Protein AF-A0A6S7IC21-F1 (afdb_monomer_lite)

Foldseek 3Di:
DDDDPDDDDDDPPDPADWDFQDKDDQDPFWIFTKIAHPDPPRAIWTWIWGGDPDDDIDIDIDHCPDDDDDDVDDDDDDDDHDPVD

InterPro domains:
  IPR015943 WD40/YVTN repeat-like-containing domain superfamily [G3DSA:2.130.10.10] (1-85)

Organism: Paramuricea clavata (NCBI:txid317549)

Secondary structure (DSSP, 8-state):
--------PPPTT--S-EEEEEEEEEETTEEEEEEEESSTT--EEEEEEE--SSS--EEEEE-SSS-----S----------TT-

pLDDT: mean 88.07, std 9.68, range [59.47, 97.44]

Sequence (85 aa):
DFQRKKEIPTPTILQNPSQVSDLVWISTFQFGVAYTECDDSDTSYLIIINSPKNGPTSYEMFDDVYYGMGEDREPCFYLKHLAEW

Radius of gyration: 13.98 Å; chains: 1; bounding box: 30×35×42 Å

Structure (mmCIF, N/CA/C/O backbone):
data_AF-A0A6S7IC21-F1
#
_entry.id   AF-A0A6S7IC21-F1
#
loop_
_atom_site.group_PDB
_atom_site.id
_atom_site.type_symbol
_atom_site.label_atom_id
_atom_site.label_alt_id
_atom_site.label_comp_id
_atom_site.label_asym_id
_atom_site.label_entity_id
_atom_site.label_seq_id
_atom_site.pdbx_PDB_ins_code
_atom_site.Cartn_x
_atom_site.Cartn_y
_atom_site.Cartn_z
_atom_site.occupancy
_atom_site.B_iso_or_equiv
_atom_site.auth_seq_id
_atom_site.auth_comp_id
_atom_site.auth_asym_id
_atom_site.auth_atom_id
_atom_site.pdbx_PDB_model_num
ATOM 1 N N . ASP A 1 1 ? -17.733 19.602 6.069 1.00 76.50 1 ASP A N 1
ATOM 2 C CA . ASP A 1 1 ? -16.284 19.881 6.075 1.00 76.50 1 ASP A CA 1
ATOM 3 C C . ASP A 1 1 ? -15.492 18.631 6.399 1.00 76.50 1 ASP A C 1
ATOM 5 O O . ASP A 1 1 ? -15.743 18.000 7.421 1.00 76.50 1 ASP A O 1
ATOM 9 N N . PHE A 1 2 ? -14.569 18.244 5.518 1.00 85.00 2 PHE A N 1
ATOM 10 C CA . PHE A 1 2 ? -13.639 17.148 5.783 1.00 85.00 2 PHE A CA 1
ATOM 11 C C . PHE A 1 2 ? -12.404 17.694 6.502 1.00 85.00 2 PHE A C 1
ATOM 13 O O . PHE A 1 2 ? -11.832 18.698 6.088 1.00 85.00 2 PHE A O 1
ATOM 20 N N . GLN A 1 3 ? -11.988 17.030 7.580 1.00 93.00 3 GLN A N 1
ATOM 21 C CA . GLN A 1 3 ? -10.770 17.367 8.313 1.00 93.00 3 GLN A CA 1
ATOM 22 C C . GLN A 1 3 ? -9.757 16.240 8.159 1.00 93.00 3 GLN A C 1
ATOM 24 O O . GLN A 1 3 ? -10.051 15.087 8.484 1.00 93.00 3 GLN A O 1
ATOM 29 N N . ARG A 1 4 ? -8.546 16.580 7.707 1.00 90.38 4 ARG A N 1
ATOM 30 C CA . ARG A 1 4 ? -7.428 15.636 7.627 1.00 90.38 4 ARG A CA 1
ATOM 31 C C . ARG A 1 4 ? -7.117 15.089 9.022 1.00 90.38 4 ARG A C 1
ATOM 33 O O . ARG A 1 4 ? -6.731 15.844 9.911 1.00 90.38 4 ARG A O 1
ATOM 40 N N . LYS A 1 5 ? -7.281 13.777 9.208 1.00 89.88 5 LYS A N 1
ATOM 41 C CA . LYS A 1 5 ? -7.019 13.097 10.489 1.00 89.88 5 LYS A CA 1
ATOM 42 C C . LYS A 1 5 ? -5.564 12.682 10.659 1.00 89.88 5 LYS A C 1
ATOM 44 O O . LYS A 1 5 ? -5.041 12.764 11.766 1.00 89.88 5 LYS A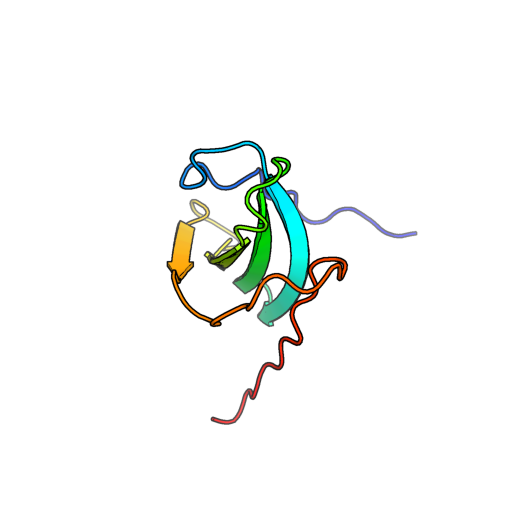 O 1
ATOM 49 N N . LYS A 1 6 ? -4.938 12.212 9.584 1.00 90.25 6 LYS A N 1
ATOM 50 C CA . LYS A 1 6 ? -3.565 11.718 9.581 1.00 90.25 6 LYS A CA 1
ATOM 51 C C . LYS A 1 6 ? -2.977 11.881 8.188 1.00 90.25 6 LYS A C 1
ATOM 53 O O . LYS A 1 6 ? -3.709 11.853 7.204 1.00 90.25 6 LYS A O 1
ATOM 58 N N . GLU A 1 7 ? -1.671 12.065 8.143 1.00 92.88 7 GLU A N 1
ATOM 59 C CA . GLU A 1 7 ? -0.864 12.034 6.932 1.00 92.88 7 GLU A CA 1
ATOM 60 C C . GLU A 1 7 ? 0.216 10.978 7.159 1.00 92.88 7 GLU A C 1
ATOM 62 O O . GLU A 1 7 ? 0.840 10.953 8.223 1.00 92.88 7 GLU A O 1
ATOM 67 N N . IL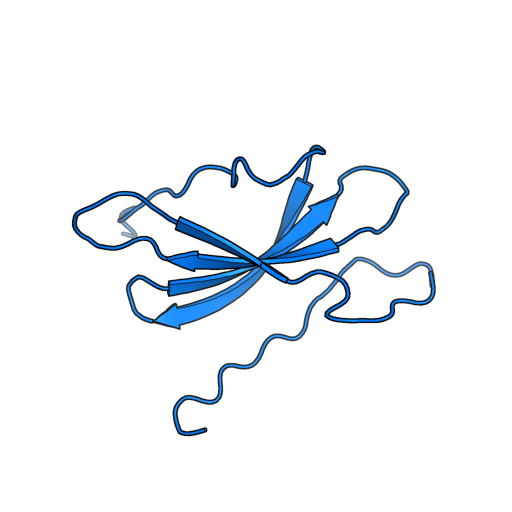E A 1 8 ? 0.358 10.056 6.211 1.00 93.69 8 ILE A N 1
ATOM 68 C CA . ILE A 1 8 ? 1.363 8.997 6.253 1.00 93.69 8 ILE A CA 1
ATOM 69 C C . ILE A 1 8 ? 2.374 9.333 5.152 1.00 93.69 8 ILE A C 1
ATOM 71 O O . ILE A 1 8 ? 1.958 9.446 3.999 1.00 93.69 8 ILE A O 1
ATOM 75 N N . PRO A 1 9 ? 3.659 9.549 5.487 1.00 91.94 9 PRO A N 1
ATOM 76 C CA . PRO A 1 9 ? 4.674 9.850 4.485 1.00 91.94 9 PRO A CA 1
ATOM 77 C C . PRO A 1 9 ? 4.956 8.624 3.612 1.00 91.94 9 PRO A C 1
ATOM 79 O O . PRO A 1 9 ? 4.655 7.493 3.997 1.00 91.94 9 PRO A O 1
ATOM 82 N N . THR A 1 10 ? 5.587 8.849 2.460 1.00 91.44 10 THR A N 1
ATOM 83 C CA . THR A 1 10 ? 6.058 7.772 1.584 1.00 91.44 10 THR A CA 1
ATOM 84 C C . THR A 1 10 ? 6.917 6.768 2.371 1.00 91.44 10 THR A C 1
ATOM 86 O O . THR A 1 10 ? 7.829 7.190 3.092 1.00 91.44 10 THR A O 1
ATOM 89 N N . PRO A 1 11 ? 6.642 5.454 2.265 1.00 93.75 11 PRO A N 1
ATOM 90 C CA . PRO A 1 11 ? 7.427 4.419 2.927 1.00 93.75 11 PRO A CA 1
ATOM 91 C C . PRO A 1 11 ? 8.909 4.496 2.550 1.00 93.75 11 PRO A C 1
AT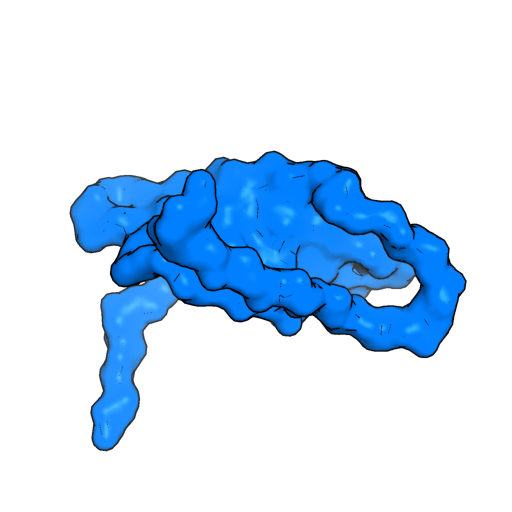OM 93 O O . PRO A 1 11 ? 9.259 4.480 1.375 1.00 93.75 11 PRO A O 1
ATOM 96 N N . THR A 1 12 ? 9.799 4.506 3.544 1.00 90.94 12 THR A N 1
ATOM 97 C CA . THR A 1 12 ? 11.260 4.562 3.325 1.00 90.94 12 THR A CA 1
ATOM 98 C C . THR A 1 12 ? 11.845 3.274 2.741 1.00 90.94 12 THR A C 1
ATOM 100 O O . THR A 1 12 ? 13.024 3.236 2.416 1.00 90.94 12 THR A O 1
ATOM 103 N N . ILE A 1 13 ? 11.044 2.206 2.678 1.00 91.69 13 ILE A N 1
ATOM 104 C CA . ILE A 1 13 ? 11.408 0.915 2.081 1.00 91.69 13 ILE A CA 1
ATOM 105 C C . ILE A 1 13 ? 11.372 0.954 0.544 1.00 91.69 13 ILE A C 1
ATOM 107 O O . ILE A 1 13 ? 11.981 0.102 -0.096 1.00 91.69 13 ILE A O 1
ATOM 111 N N . LEU A 1 14 ? 10.695 1.945 -0.048 1.00 91.69 14 LEU A N 1
ATOM 112 C CA . LEU A 1 14 ? 10.705 2.169 -1.492 1.00 91.69 14 LEU A CA 1
ATOM 113 C C . LEU A 1 14 ? 12.070 2.724 -1.913 1.00 91.69 14 LEU A C 1
ATOM 115 O O . LEU A 1 14 ? 12.539 3.716 -1.352 1.00 91.69 14 LEU A O 1
ATOM 119 N N . GLN A 1 15 ? 12.703 2.075 -2.889 1.00 89.94 15 GLN A N 1
ATOM 120 C CA . GLN A 1 15 ? 14.034 2.455 -3.373 1.00 89.94 15 GLN A CA 1
ATOM 121 C C . GLN A 1 15 ? 13.959 3.488 -4.503 1.00 89.94 15 GLN A C 1
ATOM 123 O O . GLN A 1 15 ? 14.818 4.366 -4.583 1.00 89.94 15 GLN A O 1
ATOM 128 N N . ASN A 1 16 ? 12.904 3.423 -5.320 1.00 90.38 16 ASN A N 1
ATOM 129 C CA . ASN A 1 16 ? 12.670 4.322 -6.442 1.00 90.38 16 ASN A CA 1
ATOM 130 C C . ASN A 1 16 ? 11.480 5.263 -6.183 1.00 90.38 16 ASN A C 1
ATOM 132 O O . ASN A 1 16 ? 10.580 4.942 -5.393 1.00 90.38 16 ASN A O 1
ATOM 136 N N . PRO A 1 17 ? 11.435 6.434 -6.849 1.00 91.81 17 PRO A N 1
ATOM 137 C CA . PRO A 1 17 ? 10.253 7.286 -6.852 1.00 91.81 17 PRO A CA 1
ATOM 138 C C . PRO A 1 17 ? 9.026 6.487 -7.290 1.00 91.81 17 PRO A C 1
ATOM 140 O O . PRO A 1 17 ? 9.006 5.914 -8.373 1.00 91.81 17 PRO A O 1
ATOM 143 N N . SER A 1 18 ? 8.016 6.448 -6.428 1.00 91.81 18 SER A N 1
ATOM 144 C CA . SER A 1 18 ? 6.788 5.691 -6.657 1.00 91.81 18 SER A CA 1
ATOM 145 C C . SER A 1 18 ? 5.574 6.541 -6.308 1.00 91.81 18 SER A C 1
ATOM 147 O O . SER A 1 18 ? 5.640 7.415 -5.436 1.00 91.81 18 SER A O 1
ATOM 149 N N . GLN A 1 19 ? 4.449 6.241 -6.942 1.00 92.12 19 GLN A N 1
ATOM 150 C CA . GLN A 1 19 ? 3.151 6.841 -6.657 1.00 92.12 19 GLN A CA 1
ATOM 151 C C . GLN A 1 19 ? 2.173 5.795 -6.127 1.00 92.12 19 GLN A C 1
ATOM 153 O O . GLN A 1 19 ? 2.290 4.613 -6.436 1.00 92.12 19 GLN A O 1
ATOM 158 N N . VAL A 1 20 ? 1.204 6.227 -5.319 1.00 93.88 20 VAL A N 1
ATOM 159 C CA . VAL A 1 20 ? 0.105 5.352 -4.892 1.00 93.88 20 VAL A CA 1
ATOM 160 C C . VAL A 1 20 ? -0.810 5.118 -6.090 1.00 93.88 20 VAL A C 1
ATOM 162 O O . VAL A 1 20 ? -1.413 6.076 -6.573 1.00 93.88 20 VAL A O 1
ATOM 165 N N . SER A 1 21 ? -0.920 3.871 -6.543 1.00 91.88 21 SER A N 1
ATOM 166 C CA . SER A 1 21 ? -1.850 3.467 -7.603 1.00 91.88 21 SER A CA 1
ATOM 167 C C . SER A 1 21 ? -3.210 3.085 -7.026 1.00 91.88 21 SER A C 1
ATOM 169 O O . SER A 1 21 ? -4.232 3.599 -7.469 1.00 91.88 21 SER A O 1
ATOM 171 N N . ASP A 1 22 ? -3.227 2.286 -5.957 1.00 93.94 22 ASP A N 1
ATOM 172 C CA . ASP A 1 22 ? -4.460 1.811 -5.323 1.00 93.94 22 ASP A CA 1
ATOM 173 C C . ASP A 1 22 ? -4.307 1.607 -3.806 1.00 93.94 22 ASP A C 1
ATOM 175 O O . ASP A 1 22 ? -3.211 1.553 -3.246 1.00 93.94 22 ASP A O 1
ATOM 179 N N . LEU A 1 23 ? -5.442 1.489 -3.114 1.00 95.81 23 LEU A N 1
ATOM 180 C CA . LEU A 1 23 ? -5.524 1.374 -1.657 1.00 95.81 23 LEU A CA 1
ATOM 181 C C . LEU A 1 23 ? -6.700 0.483 -1.251 1.00 95.81 23 LEU A C 1
ATOM 183 O O . LEU A 1 23 ? -7.820 0.658 -1.727 1.00 95.81 23 LEU A O 1
ATOM 187 N N . VAL A 1 24 ? -6.485 -0.354 -0.238 1.00 96.56 24 VAL A N 1
ATOM 188 C CA . VAL A 1 24 ? -7.550 -0.944 0.575 1.00 96.56 24 VAL A CA 1
ATOM 189 C C . VAL A 1 24 ? -7.400 -0.532 2.036 1.00 96.56 24 VAL A C 1
ATOM 191 O O . VAL A 1 24 ? -6.345 -0.674 2.657 1.00 96.56 24 VAL A O 1
ATOM 194 N N . TRP A 1 25 ? -8.485 -0.019 2.612 1.00 96.25 25 TRP A N 1
ATOM 195 C CA . TRP A 1 25 ? -8.551 0.284 4.037 1.00 96.25 25 TRP A CA 1
ATOM 196 C C . TRP A 1 25 ? -8.952 -0.983 4.803 1.00 96.25 25 TRP A C 1
ATOM 198 O O . TRP A 1 25 ? -10.108 -1.398 4.761 1.00 96.25 25 TRP A O 1
ATOM 208 N N . ILE A 1 26 ? -7.989 -1.607 5.488 1.00 96.75 26 ILE A N 1
ATOM 209 C CA . ILE A 1 26 ? -8.180 -2.888 6.189 1.00 96.75 26 ILE A CA 1
ATOM 210 C C . ILE A 1 26 ? -8.804 -2.656 7.572 1.00 96.75 26 ILE A C 1
ATOM 212 O O . ILE A 1 26 ? -9.796 -3.283 7.934 1.00 96.75 26 ILE A O 1
ATOM 216 N N . SER A 1 27 ? -8.252 -1.714 8.343 1.00 95.12 27 SER A N 1
ATOM 217 C CA . SER A 1 27 ? -8.786 -1.296 9.647 1.00 95.12 27 SER A CA 1
ATOM 218 C C . SER A 1 27 ? -8.404 0.150 9.964 1.00 95.12 27 SER A C 1
ATOM 220 O O . SER A 1 27 ? -7.587 0.739 9.266 1.00 95.12 27 SER A O 1
ATOM 222 N N . THR A 1 28 ? -8.924 0.739 11.048 1.00 94.94 28 THR A N 1
ATOM 223 C CA . THR A 1 28 ? -8.681 2.144 11.452 1.00 94.94 28 THR A CA 1
ATOM 224 C C . THR A 1 28 ? -7.228 2.618 11.307 1.00 94.94 28 THR A C 1
ATOM 226 O O . THR A 1 28 ? -6.997 3.779 10.976 1.00 94.94 28 THR A O 1
ATOM 229 N N . PHE A 1 29 ? -6.260 1.733 11.556 1.00 96.19 29 PHE A N 1
ATOM 230 C CA . PHE A 1 29 ? -4.830 2.037 11.522 1.00 96.19 29 PHE A CA 1
ATOM 231 C C . PHE A 1 29 ? -4.037 1.152 10.556 1.00 96.19 29 PHE A C 1
ATOM 233 O O . PHE A 1 29 ? -2.812 1.167 10.624 1.00 96.19 29 PHE A O 1
ATOM 240 N N . GLN A 1 30 ? -4.699 0.382 9.692 1.00 97.12 30 GLN A N 1
ATOM 241 C CA . GLN A 1 30 ? -4.042 -0.554 8.785 1.00 97.12 30 GLN A CA 1
ATOM 242 C C . GLN A 1 30 ? -4.575 -0.415 7.362 1.00 97.12 30 GLN A C 1
ATOM 244 O O . GLN A 1 30 ? -5.787 -0.412 7.129 1.00 97.12 30 GLN A O 1
ATOM 249 N N . PHE A 1 31 ? -3.649 -0.336 6.415 1.00 97.44 31 PHE A N 1
ATOM 250 C CA . PHE A 1 31 ? -3.929 -0.110 5.004 1.00 97.44 31 PHE A CA 1
ATOM 251 C C . PHE A 1 31 ? -3.076 -1.053 4.163 1.00 97.44 31 PHE A C 1
ATOM 253 O O . PHE A 1 31 ? -1.903 -1.239 4.472 1.00 97.44 31 PHE A O 1
ATOM 260 N N . GLY A 1 32 ? -3.647 -1.621 3.105 1.00 96.44 32 GLY A N 1
ATOM 261 C CA . GLY A 1 32 ? -2.869 -2.197 2.012 1.00 96.44 32 GLY A CA 1
ATOM 262 C C . GLY A 1 32 ? -2.759 -1.154 0.912 1.00 96.44 32 GLY A C 1
ATOM 263 O O . GLY A 1 32 ? -3.785 -0.657 0.455 1.00 96.44 32 GLY A O 1
ATOM 264 N N . VAL A 1 33 ? -1.544 -0.782 0.530 1.00 96.12 33 VAL A N 1
ATOM 265 C CA . VAL A 1 33 ? -1.291 0.282 -0.447 1.00 96.12 33 VAL A CA 1
ATOM 266 C C . VAL A 1 33 ? -0.467 -0.280 -1.589 1.00 96.12 33 VAL A C 1
ATOM 268 O O . VAL A 1 33 ? 0.613 -0.817 -1.351 1.00 96.12 33 VAL A O 1
ATOM 271 N N . ALA A 1 34 ? -0.976 -0.153 -2.809 1.00 93.75 34 ALA A N 1
ATOM 272 C CA . ALA A 1 34 ? -0.213 -0.429 -4.010 1.00 93.75 34 ALA A CA 1
ATOM 273 C C . ALA A 1 34 ? 0.580 0.824 -4.398 1.00 93.75 34 ALA A C 1
ATOM 275 O O . ALA A 1 34 ? 0.028 1.924 -4.492 1.00 93.75 34 ALA A O 1
ATOM 276 N N . TYR A 1 35 ? 1.882 0.650 -4.589 1.00 92.19 35 TYR A N 1
ATOM 277 C CA . TYR A 1 35 ? 2.782 1.665 -5.115 1.00 92.19 35 TYR A CA 1
ATOM 278 C C . TYR A 1 35 ? 3.280 1.216 -6.474 1.00 92.19 35 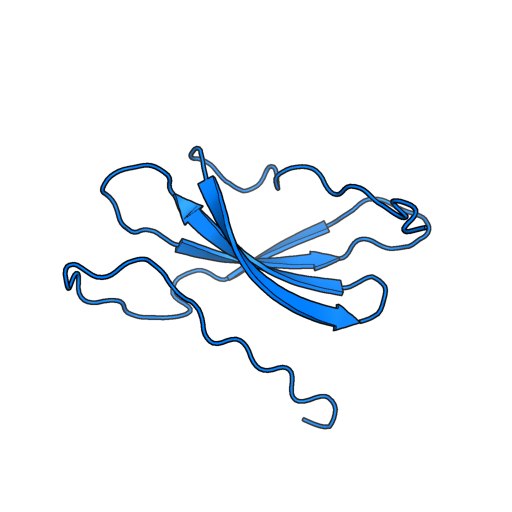TYR A C 1
ATOM 280 O O . TYR A 1 35 ? 3.751 0.093 -6.580 1.00 92.19 35 TYR A O 1
ATOM 288 N N . THR A 1 36 ? 3.229 2.090 -7.469 1.00 89.62 36 THR A N 1
ATOM 289 C CA . THR A 1 36 ? 3.820 1.847 -8.787 1.00 89.62 36 THR A CA 1
ATOM 290 C C . THR A 1 36 ? 5.000 2.787 -8.973 1.00 89.62 36 THR A C 1
ATOM 292 O O . THR A 1 36 ? 4.890 3.980 -8.665 1.00 89.62 36 THR A O 1
ATOM 295 N N . GLU A 1 37 ? 6.135 2.245 -9.407 1.00 89.25 37 GLU A N 1
ATOM 296 C CA . GLU A 1 37 ? 7.317 3.033 -9.738 1.00 89.25 37 GLU A CA 1
ATOM 297 C C . GLU A 1 37 ? 6.986 4.017 -10.864 1.00 89.25 37 GLU A C 1
ATOM 299 O O . GLU A 1 37 ? 6.189 3.735 -11.755 1.00 89.25 37 GLU A O 1
ATOM 304 N N . CYS A 1 38 ? 7.540 5.224 -10.781 1.00 87.38 38 CYS A N 1
ATOM 305 C CA . CYS A 1 38 ? 7.299 6.271 -11.774 1.00 87.38 38 CYS A CA 1
ATOM 306 C C . CYS A 1 38 ? 8.198 6.137 -13.017 1.00 87.38 38 CYS A C 1
ATOM 308 O O . CYS A 1 38 ? 8.252 7.071 -13.817 1.00 87.38 38 CYS A O 1
ATOM 310 N N . ASP A 1 39 ? 8.970 5.057 -13.128 1.00 82.25 39 ASP A N 1
ATOM 311 C CA . ASP A 1 39 ? 9.815 4.764 -14.280 1.00 82.25 39 ASP A CA 1
ATOM 312 C C . ASP A 1 39 ? 9.103 3.830 -15.276 1.00 82.25 39 ASP A C 1
ATOM 314 O O . ASP A 1 39 ? 7.976 3.397 -15.052 1.00 82.25 39 ASP A O 1
ATOM 318 N N . ASP A 1 40 ? 9.764 3.518 -16.391 1.00 67.56 40 ASP A N 1
ATOM 319 C CA . ASP A 1 40 ? 9.212 2.649 -17.443 1.00 67.56 40 ASP A CA 1
ATOM 320 C C . ASP A 1 40 ? 9.247 1.149 -17.061 1.00 67.56 40 ASP A C 1
ATOM 322 O O . ASP A 1 40 ? 9.160 0.285 -17.934 1.00 67.56 40 ASP A O 1
ATOM 326 N N . SER A 1 41 ? 9.466 0.806 -15.784 1.00 71.50 41 SER A N 1
ATOM 327 C CA . SER A 1 41 ? 9.614 -0.591 -15.359 1.00 71.50 41 SER A CA 1
ATOM 328 C C . SER A 1 41 ? 8.279 -1.299 -15.099 1.00 71.50 41 SER A C 1
ATOM 330 O O . SER A 1 41 ? 8.279 -2.519 -14.936 1.00 71.50 41 SER A O 1
ATOM 332 N N . ASP A 1 42 ? 7.162 -0.556 -15.033 1.00 74.69 42 ASP A N 1
ATOM 333 C CA . ASP A 1 42 ? 5.831 -1.016 -14.585 1.00 74.69 42 ASP A CA 1
ATOM 334 C C . ASP A 1 42 ? 5.853 -1.766 -13.234 1.00 74.69 42 ASP A C 1
ATOM 336 O O . ASP A 1 42 ? 4.897 -2.453 -12.843 1.00 74.69 42 ASP A O 1
ATOM 340 N N . THR A 1 43 ? 6.946 -1.625 -12.480 1.00 84.44 43 THR A N 1
ATOM 341 C CA . THR A 1 43 ? 7.141 -2.324 -11.217 1.00 84.44 43 THR A CA 1
ATOM 342 C C . THR A 1 43 ? 6.166 -1.767 -10.196 1.00 84.44 43 THR A C 1
ATOM 344 O O . THR A 1 43 ? 6.068 -0.555 -9.998 1.00 84.44 43 THR A O 1
ATOM 347 N N . SER A 1 44 ? 5.425 -2.646 -9.522 1.00 87.62 44 SER A N 1
ATOM 348 C CA . SER A 1 44 ? 4.582 -2.228 -8.407 1.00 87.62 44 SER A CA 1
ATOM 349 C C . SER A 1 44 ? 4.720 -3.136 -7.194 1.00 87.62 44 SER A C 1
ATOM 351 O O . SER A 1 44 ? 4.985 -4.332 -7.294 1.00 87.62 44 SER A O 1
ATOM 353 N N . TYR A 1 45 ? 4.487 -2.544 -6.029 1.00 90.06 45 TYR A N 1
ATOM 354 C CA . TYR A 1 45 ? 4.646 -3.155 -4.719 1.00 90.06 45 TYR A CA 1
ATOM 355 C C . TYR A 1 45 ? 3.352 -3.042 -3.929 1.00 90.06 45 TYR A C 1
ATOM 357 O O . TYR A 1 45 ? 2.759 -1.964 -3.869 1.00 90.06 45 TYR A O 1
ATOM 365 N N . LEU A 1 46 ? 2.948 -4.114 -3.247 1.00 93.56 46 LEU A N 1
ATOM 366 C CA . LEU A 1 46 ? 1.899 -4.030 -2.235 1.00 93.56 46 LEU A CA 1
ATOM 367 C C . LEU A 1 46 ? 2.555 -3.867 -0.866 1.00 93.56 46 LEU A C 1
ATOM 369 O O . LEU A 1 46 ? 3.322 -4.717 -0.430 1.00 93.56 46 LEU A O 1
ATOM 373 N N . ILE A 1 47 ? 2.240 -2.785 -0.163 1.00 95.88 47 ILE A N 1
ATOM 374 C CA . ILE A 1 47 ? 2.784 -2.512 1.166 1.00 95.88 47 ILE A CA 1
ATOM 375 C C . ILE A 1 47 ? 1.645 -2.483 2.179 1.00 95.88 47 ILE A C 1
ATOM 377 O O . ILE A 1 47 ? 0.705 -1.694 2.059 1.00 95.88 47 ILE A O 1
ATOM 381 N N . ILE A 1 48 ? 1.749 -3.309 3.220 1.00 96.69 48 ILE A N 1
ATOM 382 C CA . ILE A 1 48 ? 0.903 -3.200 4.405 1.00 96.69 48 ILE A CA 1
ATOM 383 C C . ILE A 1 48 ? 1.480 -2.113 5.307 1.00 96.69 48 ILE A C 1
ATOM 385 O O . ILE A 1 48 ? 2.598 -2.206 5.818 1.00 96.69 48 ILE A O 1
ATOM 389 N N . ILE A 1 49 ? 0.694 -1.060 5.501 1.00 97.25 49 ILE A N 1
ATOM 390 C CA . ILE A 1 49 ? 1.033 0.084 6.335 1.00 97.25 49 ILE A CA 1
ATOM 391 C C . ILE A 1 49 ? 0.260 -0.018 7.642 1.00 97.25 49 ILE A C 1
ATOM 393 O O . ILE A 1 49 ? -0.962 0.143 7.670 1.00 97.25 49 ILE A O 1
ATOM 397 N N . ASN A 1 50 ? 0.985 -0.208 8.742 1.00 97.00 50 ASN A N 1
ATOM 398 C CA . ASN A 1 50 ? 0.435 -0.134 10.089 1.00 97.00 50 ASN A CA 1
ATOM 399 C C . ASN A 1 50 ? 0.787 1.221 10.690 1.00 97.00 50 ASN A C 1
ATOM 401 O O . ASN A 1 50 ? 1.942 1.506 10.990 1.00 97.00 50 ASN A O 1
ATOM 405 N N . SER A 1 51 ? -0.213 2.071 10.885 1.00 95.94 51 SER A N 1
ATOM 406 C CA . SER A 1 51 ? -0.040 3.434 11.371 1.00 95.94 51 SER A CA 1
ATOM 407 C C . SER A 1 51 ? -0.884 3.667 12.630 1.00 95.94 51 SER A C 1
ATOM 409 O O . SER A 1 51 ? -1.899 4.373 12.567 1.00 95.94 51 SER A O 1
ATOM 411 N N . PRO A 1 52 ? -0.489 3.094 13.787 1.00 94.94 52 PRO A N 1
ATOM 412 C CA . PRO A 1 52 ? -1.264 3.147 15.026 1.00 94.94 52 PRO A CA 1
ATOM 413 C C . PRO A 1 52 ? -1.508 4.586 15.501 1.00 94.94 52 PRO A C 1
ATOM 415 O O . PRO A 1 52 ? -0.830 5.533 15.092 1.00 94.94 52 PRO A O 1
ATOM 418 N N . LYS A 1 53 ? -2.495 4.769 16.388 1.00 93.19 53 LYS A N 1
ATOM 419 C CA . LYS A 1 53 ? -2.787 6.084 16.991 1.00 93.19 53 LYS A CA 1
ATOM 420 C C . LYS A 1 53 ? -1.571 6.659 17.716 1.00 93.19 53 LYS A C 1
ATOM 422 O O . LYS A 1 53 ? -1.281 7.842 17.579 1.00 93.19 53 LYS A O 1
ATOM 427 N N . ASN A 1 54 ? -0.896 5.798 18.473 1.00 91.62 54 ASN A N 1
ATOM 428 C CA . ASN A 1 54 ? 0.296 6.106 19.244 1.00 91.62 54 ASN A CA 1
ATOM 429 C C . ASN A 1 54 ? 1.396 5.137 18.806 1.00 91.62 54 ASN A C 1
ATOM 431 O O . ASN A 1 54 ? 1.168 3.928 18.808 1.00 91.62 54 ASN A O 1
ATOM 435 N N . GLY A 1 55 ? 2.570 5.658 18.465 1.00 91.31 55 GLY A N 1
ATOM 436 C CA . GLY A 1 55 ? 3.715 4.857 18.032 1.00 91.31 55 GLY A CA 1
ATOM 437 C C . GLY A 1 55 ? 4.111 5.096 16.572 1.00 91.31 55 GLY A C 1
ATOM 438 O O . GLY A 1 55 ? 3.426 5.832 15.856 1.00 91.31 55 GLY A O 1
ATOM 439 N N . PRO A 1 56 ? 5.246 4.518 16.148 1.00 93.94 56 PRO A N 1
ATOM 440 C CA . PRO A 1 56 ? 5.753 4.677 14.792 1.00 93.94 56 PRO A CA 1
ATOM 441 C C . PRO A 1 56 ? 4.879 3.933 13.777 1.00 93.94 56 PRO A C 1
ATOM 443 O O . PRO A 1 56 ? 4.282 2.903 14.091 1.00 93.94 56 PRO A O 1
ATOM 446 N N . THR A 1 57 ? 4.833 4.448 12.547 1.00 95.56 57 THR A N 1
ATOM 447 C CA . THR A 1 57 ? 4.302 3.700 11.401 1.00 95.56 57 THR A CA 1
ATOM 448 C C . THR A 1 57 ? 5.299 2.605 11.020 1.00 95.56 57 THR A C 1
ATOM 450 O O . THR A 1 57 ? 6.496 2.883 10.940 1.00 95.56 57 THR A O 1
ATOM 453 N N . SER A 1 58 ? 4.818 1.391 10.762 1.00 95.69 58 SER A N 1
ATOM 454 C CA . SER A 1 58 ? 5.608 0.315 10.159 1.00 95.69 58 SER A CA 1
ATOM 455 C C . SER A 1 58 ? 5.095 -0.029 8.762 1.00 95.69 58 SER A C 1
ATOM 457 O O . SER A 1 58 ? 3.923 0.189 8.439 1.00 95.69 58 SER A O 1
ATOM 459 N N . TYR A 1 59 ? 6.005 -0.551 7.944 1.00 96.62 59 TYR A N 1
ATOM 460 C CA . TYR A 1 59 ? 5.779 -0.896 6.547 1.00 96.62 59 TYR A CA 1
ATOM 461 C C . TYR A 1 59 ? 6.242 -2.331 6.323 1.00 96.62 59 TYR A C 1
ATOM 463 O O . TYR A 1 59 ? 7.364 -2.674 6.694 1.00 96.62 59 TYR A O 1
ATOM 471 N N . GLU A 1 60 ? 5.388 -3.143 5.719 1.00 95.31 60 GLU A N 1
ATOM 472 C CA . GLU A 1 60 ? 5.698 -4.511 5.316 1.00 95.31 60 GLU A CA 1
ATOM 473 C C . GLU A 1 60 ? 5.427 -4.633 3.820 1.00 95.31 60 GLU A C 1
ATOM 475 O O . GLU A 1 60 ? 4.291 -4.469 3.378 1.00 95.31 60 GLU A O 1
ATOM 480 N N . MET A 1 61 ? 6.489 -4.821 3.039 1.00 93.94 61 MET A N 1
ATOM 481 C CA . MET A 1 61 ? 6.416 -4.925 1.585 1.00 93.94 61 MET A CA 1
ATOM 482 C C . MET A 1 61 ? 6.209 -6.384 1.189 1.00 93.94 61 MET A C 1
ATOM 484 O O . MET A 1 61 ? 6.940 -7.258 1.645 1.00 93.94 61 MET A O 1
ATOM 488 N N . PHE A 1 62 ? 5.230 -6.607 0.323 1.00 90.25 62 PHE A N 1
ATOM 489 C CA . PHE A 1 62 ? 4.995 -7.853 -0.383 1.00 90.25 62 PHE A CA 1
ATOM 490 C C . PHE A 1 62 ? 5.446 -7.636 -1.829 1.00 90.25 62 PHE A C 1
ATOM 492 O O . PHE A 1 62 ? 4.876 -6.810 -2.551 1.00 90.25 62 PHE A O 1
ATOM 499 N N . ASP A 1 63 ? 6.507 -8.338 -2.211 1.00 77.06 63 ASP A N 1
ATOM 500 C CA . ASP A 1 63 ? 6.982 -8.449 -3.584 1.00 77.06 63 ASP A CA 1
ATOM 501 C C . ASP A 1 63 ? 6.214 -9.553 -4.329 1.00 77.06 63 ASP A C 1
ATOM 503 O O . ASP A 1 63 ? 5.533 -10.380 -3.720 1.00 77.06 63 ASP A O 1
ATOM 507 N N . ASP A 1 64 ? 6.247 -9.509 -5.663 1.00 71.56 64 ASP A N 1
ATOM 508 C CA . ASP A 1 64 ? 5.710 -10.549 -6.555 1.00 71.56 64 ASP A CA 1
ATOM 509 C C . ASP A 1 64 ? 4.264 -11.004 -6.267 1.00 71.56 64 ASP A C 1
ATOM 511 O O . ASP A 1 64 ? 3.865 -12.135 -6.554 1.00 71.56 64 ASP A O 1
ATOM 515 N N . VAL A 1 65 ? 3.427 -10.111 -5.729 1.00 75.44 65 VAL A N 1
ATOM 516 C CA . VAL A 1 65 ? 2.027 -10.428 -5.374 1.00 75.44 65 VAL A CA 1
ATOM 517 C C . VAL A 1 65 ? 1.175 -10.718 -6.614 1.00 75.44 65 VAL A C 1
ATOM 519 O O . VAL A 1 65 ? 0.096 -11.306 -6.528 1.00 75.44 65 VAL A O 1
ATOM 522 N N . TYR A 1 66 ? 1.658 -10.298 -7.779 1.00 72.19 66 TYR A N 1
ATOM 523 C CA . TYR A 1 66 ? 1.043 -10.510 -9.073 1.00 72.19 66 TYR A CA 1
ATOM 524 C C . TYR A 1 66 ? 2.135 -10.647 -10.138 1.00 72.19 66 TYR A C 1
ATOM 526 O O . TYR A 1 66 ? 3.193 -10.030 -10.054 1.00 72.19 66 TYR A O 1
ATOM 534 N N . TYR A 1 67 ? 1.859 -11.454 -11.160 1.00 69.19 67 TYR A N 1
ATOM 535 C CA . TYR A 1 67 ? 2.694 -11.542 -12.351 1.00 69.19 67 TYR A CA 1
ATOM 536 C C . TYR A 1 67 ? 2.016 -10.752 -13.471 1.00 69.19 67 TYR A C 1
ATOM 538 O O . TYR A 1 67 ? 1.040 -11.218 -14.064 1.00 69.19 67 TYR A O 1
ATOM 546 N N . GLY A 1 68 ? 2.486 -9.526 -13.705 1.00 66.31 68 GLY A N 1
ATOM 547 C CA . GLY A 1 68 ? 2.049 -8.692 -14.821 1.00 66.31 68 GLY A CA 1
ATOM 548 C C . GLY A 1 68 ? 2.871 -9.000 -16.069 1.00 66.31 68 GLY A C 1
ATOM 549 O O . GLY A 1 68 ? 4.088 -8.847 -16.062 1.00 66.31 68 GLY A O 1
ATOM 550 N N . MET A 1 69 ? 2.219 -9.429 -17.148 1.00 59.47 69 MET A N 1
ATOM 551 C CA . MET A 1 69 ? 2.818 -9.381 -18.482 1.00 59.47 69 MET A CA 1
ATOM 552 C C . MET A 1 69 ? 2.555 -7.977 -19.015 1.00 59.47 69 MET A C 1
ATOM 554 O O . MET A 1 69 ? 1.395 -7.574 -19.015 1.00 59.47 69 MET A O 1
ATOM 558 N N . GLY A 1 70 ? 3.608 -7.248 -19.398 1.00 59.50 70 GLY A N 1
ATOM 559 C CA . GLY A 1 70 ? 3.550 -5.869 -19.901 1.00 59.50 70 GLY A CA 1
ATOM 560 C C . GLY A 1 70 ? 2.673 -5.733 -21.146 1.00 59.50 70 GLY A C 1
ATOM 561 O O . GLY A 1 70 ? 3.155 -5.736 -22.275 1.00 59.50 70 GLY A O 1
ATOM 562 N N . GLU A 1 71 ? 1.366 -5.687 -20.931 1.00 61.31 71 GLU A N 1
ATOM 563 C CA . GLU A 1 71 ? 0.399 -5.126 -21.858 1.00 61.31 71 GLU A CA 1
ATOM 564 C C . GLU A 1 71 ? 0.378 -3.616 -21.614 1.00 61.31 71 GLU A C 1
ATOM 566 O O . GLU A 1 71 ? 0.495 -3.205 -20.464 1.00 61.31 71 GLU A O 1
ATOM 571 N N . ASP A 1 72 ? 0.201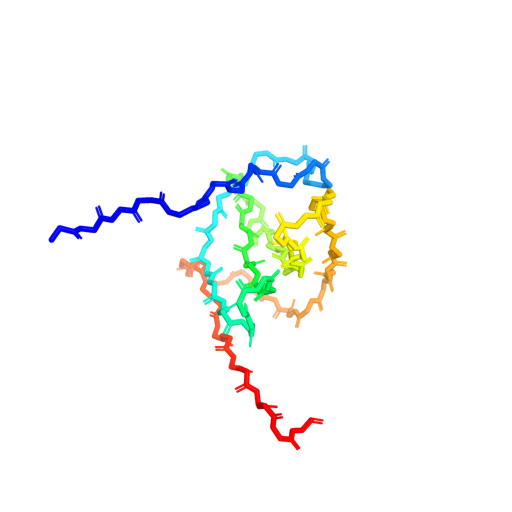 -2.808 -22.665 1.00 68.94 72 ASP A N 1
ATOM 572 C CA . ASP A 1 72 ? 0.135 -1.334 -22.621 1.00 68.94 72 ASP A CA 1
ATOM 573 C C . ASP A 1 72 ? -1.079 -0.824 -21.804 1.00 68.94 72 ASP A C 1
ATOM 575 O O . ASP A 1 72 ? -2.029 -0.239 -22.336 1.00 68.94 72 ASP A O 1
ATOM 579 N N . ARG A 1 73 ? -1.119 -1.118 -20.505 1.00 74.31 73 ARG A N 1
ATOM 580 C CA . ARG A 1 73 ? -2.241 -0.875 -19.603 1.00 74.31 73 ARG A CA 1
ATOM 581 C C . ARG A 1 73 ? -1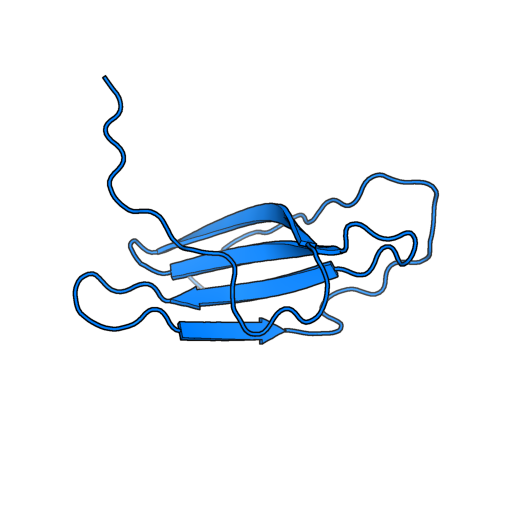.757 -0.088 -18.404 1.00 74.31 73 ARG A C 1
ATOM 583 O O . ARG A 1 73 ? -0.774 -0.447 -17.773 1.00 74.31 73 ARG A O 1
ATOM 590 N N . GLU A 1 74 ? -2.534 0.928 -18.049 1.00 76.94 74 GLU A N 1
ATOM 591 C CA . GLU A 1 74 ? -2.324 1.675 -16.814 1.00 76.94 74 GLU A CA 1
ATOM 592 C C . GLU A 1 74 ? -2.330 0.725 -15.597 1.00 76.94 74 GLU A C 1
ATOM 594 O O . GLU A 1 74 ? -3.240 -0.115 -15.489 1.00 76.94 74 GLU A O 1
ATOM 599 N N . PRO A 1 75 ? -1.354 0.851 -14.680 1.00 76.62 75 PRO A N 1
ATOM 600 C CA . PRO A 1 75 ? -1.279 0.043 -13.470 1.00 76.62 75 PRO A CA 1
ATOM 601 C C . PRO A 1 75 ? -2.562 0.142 -12.638 1.00 76.62 75 PRO A C 1
ATOM 603 O O . PRO A 1 75 ? -3.030 1.235 -12.320 1.00 76.62 75 PRO A O 1
ATOM 606 N N . CYS A 1 76 ? -3.137 -1.005 -12.271 1.00 82.19 76 CYS A N 1
ATOM 607 C CA . CYS A 1 76 ? -4.324 -1.069 -11.419 1.00 82.19 76 CYS A CA 1
ATOM 608 C C . CYS A 1 76 ? -4.343 -2.359 -10.591 1.00 82.19 76 CYS A C 1
ATOM 610 O O . CYS A 1 76 ? -4.213 -3.463 -11.127 1.00 82.19 76 CYS A O 1
ATOM 612 N N . PHE A 1 77 ? -4.566 -2.223 -9.285 1.00 86.31 77 PHE A N 1
ATOM 613 C CA . PHE A 1 77 ? -4.728 -3.320 -8.340 1.00 86.31 77 PHE A CA 1
ATOM 614 C C . PHE A 1 77 ? -6.169 -3.428 -7.851 1.00 86.31 77 PHE A C 1
ATOM 616 O O . PHE A 1 77 ? -6.696 -2.567 -7.147 1.00 86.31 77 PHE A O 1
ATOM 623 N N . TYR A 1 78 ? -6.779 -4.583 -8.104 1.00 88.62 78 TYR A N 1
ATOM 624 C CA . TYR A 1 78 ? -8.060 -4.934 -7.502 1.00 88.62 78 TYR A CA 1
ATOM 625 C C . TYR A 1 78 ? -7.848 -5.564 -6.124 1.00 88.62 78 TYR A C 1
ATOM 627 O O . TYR A 1 78 ? -7.602 -6.763 -5.996 1.00 88.62 78 TYR A O 1
ATOM 635 N N . LEU A 1 79 ? -7.967 -4.747 -5.078 1.00 91.56 79 LEU A N 1
ATOM 636 C CA . LEU A 1 79 ? -7.787 -5.166 -3.688 1.00 91.56 79 LEU A CA 1
ATOM 637 C C . LEU A 1 79 ? -9.143 -5.423 -3.013 1.00 91.56 79 LEU A C 1
ATOM 639 O O . LEU A 1 79 ? -10.032 -4.571 -3.025 1.00 91.56 79 LEU A O 1
ATOM 643 N N . LYS A 1 80 ? -9.299 -6.589 -2.370 1.00 93.19 80 LYS A N 1
ATOM 644 C CA . LYS A 1 80 ? -10.498 -6.935 -1.591 1.00 93.19 80 LYS A CA 1
ATOM 645 C C . LYS A 1 80 ? -10.118 -7.467 -0.214 1.00 93.19 80 LYS A C 1
ATOM 647 O O . LYS A 1 80 ? -9.503 -8.520 -0.100 1.00 93.19 80 LYS A O 1
ATOM 652 N N . HIS A 1 81 ? -10.551 -6.765 0.829 1.00 93.62 81 HIS A N 1
ATOM 653 C CA . HIS A 1 81 ? -10.452 -7.243 2.206 1.00 93.62 81 HIS A CA 1
ATOM 654 C C . HIS A 1 81 ? -11.627 -8.181 2.531 1.00 93.62 81 HIS A C 1
ATOM 656 O O . HIS A 1 81 ? -12.789 -7.822 2.325 1.00 93.62 81 HIS A O 1
ATOM 662 N N . LEU A 1 82 ? -11.324 -9.381 3.032 1.00 94.62 82 LEU A N 1
ATOM 663 C CA . LEU A 1 82 ? -12.296 -10.386 3.469 1.00 94.62 82 LEU A CA 1
ATOM 664 C C . LEU A 1 82 ? -12.202 -10.530 4.992 1.00 94.62 82 LEU A C 1
ATOM 666 O O . LEU A 1 82 ? -11.453 -11.356 5.483 1.00 94.62 82 LEU A O 1
ATOM 670 N N . ALA A 1 83 ? -12.949 -9.712 5.737 1.00 89.62 83 ALA A N 1
ATOM 671 C CA . ALA A 1 83 ? -12.780 -9.582 7.191 1.00 89.62 83 ALA A CA 1
ATOM 672 C C . ALA A 1 83 ? -13.049 -10.864 8.011 1.00 89.62 83 ALA A C 1
ATOM 674 O O . ALA A 1 83 ? -12.646 -10.938 9.167 1.00 89.62 83 ALA A O 1
ATOM 675 N N . GLU A 1 84 ? -13.777 -11.831 7.449 1.00 92.75 84 GLU A N 1
ATOM 676 C CA . GLU A 1 84 ? -14.154 -13.084 8.120 1.00 92.75 84 GLU A CA 1
ATOM 677 C C . GLU A 1 84 ? -13.230 -14.266 7.777 1.00 92.75 84 GLU A C 1
ATOM 679 O O . GLU A 1 84 ? -13.441 -15.362 8.297 1.00 92.75 84 GLU A O 1
ATOM 684 N N . TRP A 1 85 ? -12.263 -14.070 6.874 1.00 88.31 85 TRP A N 1
ATOM 685 C CA . TRP A 1 85 ? -11.273 -15.075 6.465 1.00 88.31 85 TRP A CA 1
ATOM 686 C C . TRP A 1 85 ? -9.918 -14.762 7.095 1.00 88.31 85 TRP A C 1
ATOM 688 O O . TRP A 1 85 ? -9.203 -15.737 7.414 1.00 88.31 85 TRP A O 1
#